Protein AF-K1XNI9-F1 (afdb_monomer_lite)

Sequence (84 aa):
MPEFDYPVGDKNVYSRYEGKGGVPLSFLKKLIFAARFGSITMLLSDDITSESRIVYHRNVRERVSMIAPFARLDHDPYLVVSPE

Radius of gyration: 16.79 Å; chains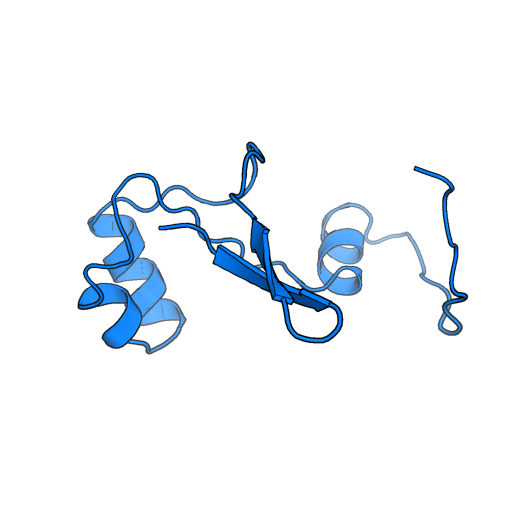: 1; bounding box: 42×30×39 Å

pLDDT: mean 77.79, std 8.07, range [51.47, 92.5]

Foldseek 3Di:
DFDFDQDDVPDTDTHDPPDPDAAFDDLVVLVVVCVVVVNVCSNPDPVRDRRDGDDPPPDPVVVCCVVPVPDDDDPDDDDDDDDD

Secondary structure (DSSP, 8-state):
-PEEEEEETTEEEEE----S-SEE--HHHHHHHHHHHT-THHHH-TT--TT-EE-----HHHHHHHH-TTPPPPSS--------

Structure (mmCIF, N/CA/C/O backbone):
data_AF-K1XNI9-F1
#
_entry.id   AF-K1XNI9-F1
#
loop_
_atom_site.group_PDB
_atom_site.id
_atom_site.type_symbol
_atom_site.label_atom_id
_atom_site.label_alt_id
_atom_site.label_comp_id
_atom_site.label_asym_id
_atom_site.label_entity_id
_atom_site.label_seq_id
_atom_site.pdbx_PDB_ins_code
_atom_site.Cartn_x
_atom_site.Cartn_y
_atom_site.Cartn_z
_atom_site.occupancy
_atom_site.B_iso_or_equiv
_atom_site.auth_seq_id
_atom_site.auth_comp_id
_atom_site.auth_asym_id
_atom_site.auth_atom_id
_atom_site.pdbx_PDB_model_num
ATOM 1 N N . MET A 1 1 ? -4.719 -1.129 17.086 1.00 58.50 1 MET A N 1
ATOM 2 C CA . MET A 1 1 ? -4.050 -2.364 17.556 1.00 58.50 1 MET A CA 1
ATOM 3 C C . MET A 1 1 ? -2.885 -2.680 16.619 1.00 58.50 1 MET A C 1
ATOM 5 O O . MET A 1 1 ? -2.893 -2.133 15.520 1.00 58.50 1 MET A O 1
ATOM 9 N N . PRO A 1 2 ? -1.864 -3.446 17.041 1.00 68.12 2 PRO A N 1
ATOM 10 C CA . PRO A 1 2 ? -0.836 -3.970 16.134 1.00 68.12 2 PRO A CA 1
ATOM 11 C C . PRO A 1 2 ? -1.480 -4.894 15.083 1.00 68.12 2 PRO A C 1
ATOM 13 O O . PRO A 1 2 ? -2.352 -5.682 15.445 1.00 68.12 2 PRO A O 1
ATOM 16 N N . GLU A 1 3 ? -1.099 -4.783 13.808 1.00 71.56 3 GLU A N 1
ATOM 17 C CA . GLU A 1 3 ? -1.560 -5.680 12.736 1.00 71.56 3 GLU A CA 1
ATOM 18 C C . GLU A 1 3 ? -0.693 -6.944 12.749 1.00 71.56 3 GLU A C 1
ATOM 20 O O . GLU A 1 3 ? 0.516 -6.871 12.957 1.00 71.56 3 GLU A O 1
ATOM 25 N N . PHE A 1 4 ? -1.303 -8.114 12.583 1.00 78.88 4 PHE A N 1
ATOM 26 C CA . PHE A 1 4 ? -0.550 -9.359 12.445 1.00 78.88 4 PHE A CA 1
ATOM 27 C C . PHE A 1 4 ? 0.212 -9.362 11.114 1.00 78.88 4 PHE A C 1
ATOM 29 O O . PHE A 1 4 ? -0.388 -9.082 10.078 1.00 78.88 4 PHE A O 1
ATOM 36 N N . ASP A 1 5 ? 1.506 -9.686 11.148 1.00 75.56 5 ASP A N 1
ATOM 37 C CA . ASP A 1 5 ? 2.374 -9.702 9.966 1.00 75.56 5 ASP A CA 1
ATOM 38 C C . ASP A 1 5 ? 2.623 -11.147 9.491 1.00 75.56 5 ASP A C 1
ATOM 40 O O . ASP A 1 5 ? 2.033 -11.599 8.509 1.00 75.56 5 ASP A O 1
ATOM 44 N N . TYR A 1 6 ? 3.414 -11.924 10.239 1.00 79.31 6 TYR A N 1
ATOM 45 C CA . TYR A 1 6 ? 3.679 -13.340 9.958 1.00 79.31 6 TYR A CA 1
ATOM 46 C C . TYR A 1 6 ? 4.097 -14.112 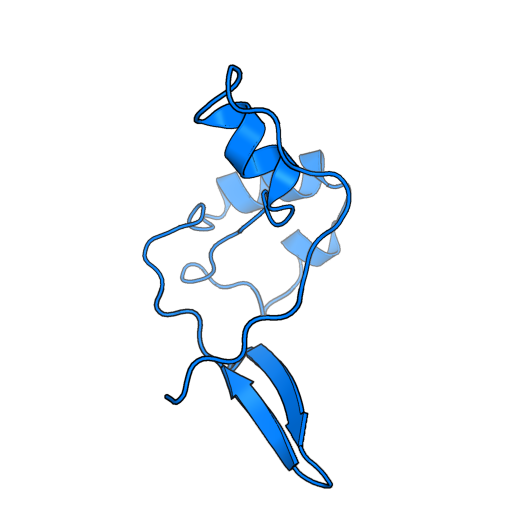11.226 1.00 79.31 6 TYR A C 1
ATOM 48 O O . TYR A 1 6 ? 4.551 -13.514 12.208 1.00 79.31 6 TYR A O 1
ATOM 56 N N . PRO A 1 7 ? 3.949 -15.449 11.245 1.00 77.75 7 PRO A N 1
ATOM 57 C CA . PRO A 1 7 ? 4.422 -16.277 12.350 1.00 77.75 7 PRO A CA 1
ATOM 58 C C . PRO A 1 7 ? 5.921 -16.609 12.208 1.00 77.75 7 PRO A C 1
ATOM 60 O O . PRO A 1 7 ? 6.410 -16.881 11.112 1.00 77.75 7 PRO A O 1
ATOM 63 N N . VAL A 1 8 ? 6.649 -16.631 13.326 1.00 79.06 8 VAL A N 1
ATOM 64 C CA . VAL A 1 8 ? 8.064 -17.028 13.444 1.00 79.06 8 VAL A CA 1
ATOM 65 C C . VAL A 1 8 ? 8.192 -18.053 14.570 1.00 79.06 8 VAL A C 1
ATOM 67 O O . VAL A 1 8 ? 8.281 -17.702 15.750 1.00 79.06 8 VAL A O 1
ATOM 70 N N . GLY A 1 9 ? 8.196 -19.339 14.208 1.00 81.62 9 GLY A N 1
ATOM 71 C CA . GLY A 1 9 ? 8.150 -20.434 15.183 1.00 81.62 9 GLY A CA 1
ATOM 72 C C . GLY A 1 9 ? 6.887 -20.338 16.045 1.00 81.62 9 GLY A C 1
ATOM 73 O O . GLY A 1 9 ? 5.790 -20.232 15.506 1.00 81.62 9 GLY A O 1
ATOM 74 N N . ASP A 1 10 ? 7.051 -20.297 17.369 1.00 78.94 10 ASP A N 1
ATOM 75 C CA . ASP A 1 10 ? 5.946 -20.132 18.332 1.00 78.94 10 ASP A CA 1
ATOM 76 C C . ASP A 1 10 ? 5.563 -18.661 18.600 1.00 78.94 10 ASP A C 1
ATOM 78 O O . ASP A 1 10 ? 4.753 -18.372 19.484 1.00 78.94 10 ASP A O 1
ATOM 82 N N .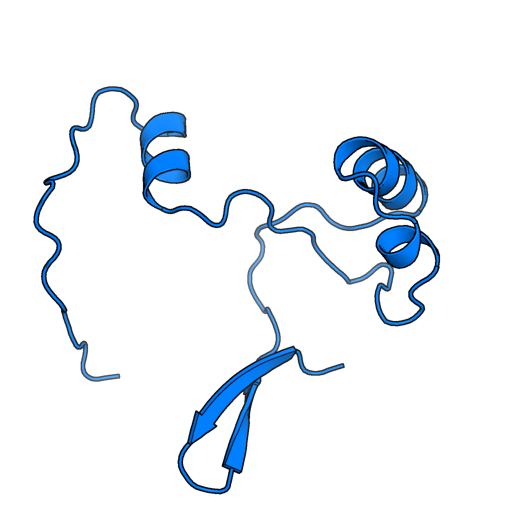 LYS A 1 11 ? 6.166 -17.696 17.889 1.00 71.75 11 LYS A N 1
ATOM 83 C CA . LYS A 1 11 ? 5.936 -16.258 18.102 1.00 71.75 11 LYS A CA 1
ATOM 84 C C . LYS A 1 11 ? 5.228 -15.634 16.905 1.00 71.75 11 LYS A C 1
ATOM 86 O O . LYS A 1 11 ? 5.642 -15.815 15.769 1.00 71.75 11 LYS A O 1
ATOM 91 N N . ASN A 1 12 ? 4.208 -14.821 17.163 1.00 79.88 12 ASN A N 1
ATOM 92 C CA . ASN A 1 12 ? 3.579 -13.991 16.136 1.00 79.88 12 ASN A CA 1
ATOM 93 C C . ASN A 1 12 ? 4.291 -12.640 16.054 1.00 79.88 12 ASN A C 1
ATOM 95 O O . ASN A 1 12 ? 4.451 -11.965 17.076 1.00 79.88 12 ASN A O 1
ATOM 99 N N . VAL A 1 13 ? 4.699 -12.245 14.849 1.00 76.94 13 VAL A N 1
ATOM 100 C CA . VAL A 1 13 ? 5.229 -10.906 14.582 1.00 76.94 13 VAL A CA 1
ATOM 101 C C . VAL A 1 13 ? 4.055 -9.987 14.275 1.00 76.94 13 VAL A C 1
ATOM 103 O O . VAL A 1 13 ? 3.196 -10.304 13.451 1.00 76.94 13 VAL A O 1
ATOM 106 N N . TYR A 1 14 ? 4.010 -8.851 14.966 1.00 79.38 14 TYR A N 1
ATOM 107 C CA . TYR A 1 14 ? 3.022 -7.808 14.734 1.00 79.38 14 TYR A CA 1
ATOM 108 C C . TYR A 1 14 ? 3.720 -6.550 14.243 1.00 79.38 14 TYR A C 1
ATOM 110 O O . TYR A 1 14 ? 4.732 -6.138 14.812 1.00 79.38 14 TYR A O 1
ATOM 118 N N . SER A 1 15 ? 3.143 -5.920 13.231 1.00 73.50 15 SER A N 1
ATOM 119 C CA . SER A 1 15 ? 3.648 -4.693 12.636 1.00 73.50 15 SER A CA 1
ATOM 120 C C . SER A 1 15 ? 2.618 -3.575 12.764 1.00 73.50 15 SER A C 1
ATOM 122 O O . SER A 1 15 ? 1.409 -3.797 12.879 1.00 73.50 15 SER A O 1
ATOM 124 N N . ARG A 1 16 ? 3.095 -2.332 12.789 1.00 76.19 16 ARG A N 1
ATOM 125 C CA . ARG A 1 16 ? 2.244 -1.150 12.672 1.00 76.19 16 ARG A CA 1
ATOM 126 C C . ARG A 1 16 ? 2.615 -0.464 11.374 1.00 76.19 16 ARG A C 1
ATOM 128 O O . ARG A 1 16 ? 3.776 -0.159 11.139 1.00 76.19 16 ARG A O 1
ATOM 135 N N . TYR A 1 17 ? 1.617 -0.182 10.549 1.00 74.31 17 TYR A N 1
ATOM 136 C CA . TYR A 1 17 ? 1.844 0.566 9.325 1.00 74.31 17 TYR A CA 1
ATOM 137 C C . TYR A 1 17 ? 2.277 2.008 9.643 1.00 74.31 17 TYR A C 1
ATOM 139 O O . TYR A 1 17 ? 1.457 2.838 10.032 1.00 74.31 17 TYR A O 1
ATOM 147 N N . GLU A 1 18 ? 3.565 2.307 9.466 1.00 71.88 18 GLU A N 1
ATOM 148 C CA . GLU A 1 18 ? 4.149 3.655 9.609 1.00 71.88 18 GLU A CA 1
ATOM 149 C C . GLU A 1 18 ? 4.230 4.414 8.270 1.00 71.88 18 GLU A C 1
ATOM 151 O O . GLU A 1 18 ? 4.693 5.554 8.189 1.00 71.88 18 GLU A O 1
ATOM 156 N N . GLY A 1 19 ? 3.763 3.789 7.186 1.00 71.31 19 GLY A N 1
ATOM 157 C CA . GLY A 1 19 ? 3.776 4.382 5.857 1.00 71.31 19 GLY A CA 1
ATOM 158 C C . GLY A 1 19 ? 2.842 5.591 5.731 1.00 71.31 19 GLY A C 1
ATOM 159 O O . GLY A 1 19 ? 1.757 5.656 6.306 1.00 71.31 19 GLY A O 1
ATOM 160 N N . LYS A 1 20 ? 3.234 6.555 4.891 1.00 75.75 20 LYS A N 1
ATOM 161 C CA . LYS A 1 20 ? 2.402 7.731 4.561 1.00 75.75 20 LYS A CA 1
ATOM 162 C C . LYS A 1 20 ? 1.345 7.447 3.485 1.00 75.75 20 LYS A C 1
ATOM 164 O O . LYS A 1 20 ? 0.527 8.321 3.198 1.00 75.75 20 LYS A O 1
ATOM 169 N N . GLY A 1 21 ? 1.376 6.260 2.877 1.00 73.88 21 GLY A N 1
ATOM 170 C CA . GLY A 1 21 ? 0.468 5.844 1.809 1.00 73.88 21 GLY A CA 1
ATOM 171 C C . GLY A 1 21 ? -0.929 5.467 2.306 1.00 73.88 21 GLY A C 1
ATOM 172 O O . GLY A 1 21 ? -1.197 5.428 3.505 1.00 73.88 21 GLY A O 1
ATOM 173 N N . GLY A 1 22 ? -1.832 5.190 1.365 1.00 77.38 22 GLY A N 1
ATOM 174 C CA . GLY A 1 22 ? -3.216 4.808 1.654 1.00 77.38 22 GLY A CA 1
ATOM 175 C C . GLY A 1 22 ? -4.156 5.992 1.886 1.00 77.38 22 GLY A C 1
ATOM 176 O O . GLY A 1 22 ? -3.739 7.136 2.070 1.00 77.38 22 GLY A O 1
ATOM 177 N N . VAL A 1 23 ? -5.457 5.712 1.848 1.00 78.94 23 VAL A N 1
ATOM 178 C CA . VAL A 1 23 ? -6.495 6.731 2.043 1.00 78.94 23 VAL A CA 1
ATOM 179 C C . VAL A 1 23 ? -6.914 6.731 3.514 1.00 78.94 23 VAL A C 1
ATOM 181 O O . VAL A 1 23 ? -7.372 5.688 3.986 1.00 78.94 23 VAL A O 1
ATOM 184 N N . PRO A 1 24 ? -6.788 7.859 4.244 1.00 80.50 24 PRO A N 1
ATOM 185 C CA . PRO A 1 24 ? -7.231 7.936 5.632 1.00 80.50 24 PRO A CA 1
ATOM 186 C C . PRO A 1 24 ? -8.745 7.763 5.711 1.00 80.50 24 PRO A C 1
ATOM 188 O O . PRO A 1 24 ? -9.488 8.364 4.922 1.00 80.50 24 PRO A O 1
ATOM 191 N N . LEU A 1 25 ? -9.186 6.942 6.656 1.00 74.94 25 LEU A N 1
ATOM 192 C CA . LEU A 1 25 ? -10.585 6.598 6.859 1.00 74.94 25 LEU A CA 1
ATOM 193 C C . LEU A 1 25 ? -11.279 7.628 7.748 1.00 74.94 25 LEU A C 1
ATOM 195 O O . LEU A 1 25 ? -11.260 7.546 8.967 1.00 74.94 25 LEU A O 1
ATOM 199 N N . SER A 1 26 ? -11.957 8.586 7.120 1.00 78.06 26 SER A N 1
ATOM 200 C CA . SER A 1 26 ? -13.014 9.347 7.791 1.00 78.06 26 SER A CA 1
ATOM 201 C C . SER A 1 26 ? -14.353 8.613 7.672 1.00 78.06 26 SER A C 1
ATOM 203 O O . SER A 1 26 ? -14.519 7.764 6.795 1.00 78.06 26 SER A O 1
ATOM 205 N N . PHE A 1 27 ? -15.337 8.967 8.502 1.00 76.69 27 PHE A N 1
ATOM 206 C CA . PHE A 1 27 ? -16.667 8.338 8.504 1.00 76.69 27 PHE A CA 1
ATOM 207 C C . PHE A 1 27 ? -17.316 8.277 7.105 1.00 76.69 27 PHE A C 1
ATOM 209 O O . PHE A 1 27 ? -17.773 7.222 6.671 1.00 76.69 27 PHE A O 1
ATOM 216 N N . LEU A 1 28 ? -17.263 9.378 6.344 1.00 80.44 28 LEU A N 1
ATOM 217 C CA . LEU A 1 28 ? -17.804 9.431 4.980 1.00 80.44 28 LEU A CA 1
ATOM 218 C C . LEU A 1 28 ? -17.048 8.507 4.011 1.00 80.44 28 LEU A C 1
ATOM 220 O O . LEU A 1 28 ? -17.658 7.825 3.191 1.00 80.44 28 LEU A O 1
ATOM 224 N N . LYS A 1 29 ? -15.715 8.445 4.117 1.00 78.44 29 LYS A N 1
ATOM 225 C CA . LYS A 1 29 ? -14.894 7.543 3.296 1.00 78.44 29 LYS A CA 1
ATOM 226 C C . LYS A 1 29 ? -15.151 6.081 3.660 1.00 78.44 29 LYS A C 1
ATOM 228 O O . LYS A 1 29 ? -15.214 5.254 2.758 1.00 78.44 29 LYS A O 1
ATOM 233 N N . LYS A 1 30 ? -15.364 5.774 4.945 1.00 76.12 30 LYS A N 1
ATOM 234 C CA . LYS A 1 30 ? -15.749 4.442 5.443 1.00 76.12 30 LYS A CA 1
ATOM 235 C C . LYS A 1 30 ? -17.065 3.990 4.796 1.00 76.12 30 LYS A C 1
ATOM 237 O O . LYS A 1 30 ? -17.123 2.874 4.294 1.00 76.12 30 LYS A O 1
ATOM 242 N N . LEU A 1 31 ? -18.061 4.879 4.686 1.00 80.56 31 LEU A N 1
ATOM 243 C CA . LEU A 1 31 ? -19.325 4.603 3.987 1.00 80.56 31 LEU A CA 1
ATOM 244 C C . LEU A 1 31 ? -19.120 4.301 2.489 1.00 80.56 31 LEU A C 1
ATOM 246 O O . LEU A 1 31 ? -19.613 3.293 1.987 1.00 80.56 31 LEU A O 1
ATOM 250 N N . ILE A 1 32 ? -18.362 5.148 1.783 1.00 83.38 32 ILE A N 1
ATOM 251 C CA . ILE A 1 32 ? -18.088 4.977 0.344 1.00 83.38 32 ILE A CA 1
ATOM 252 C C . ILE A 1 32 ? -17.338 3.665 0.085 1.00 83.38 32 ILE A C 1
ATOM 254 O O . ILE A 1 32 ? -17.688 2.919 -0.829 1.00 83.38 32 ILE A O 1
ATOM 258 N N . PHE A 1 33 ? -16.323 3.358 0.895 1.00 77.62 33 PHE A N 1
ATOM 259 C CA . PHE A 1 33 ? -15.557 2.124 0.755 1.00 77.62 33 PHE A CA 1
ATOM 260 C C . PHE A 1 33 ? -16.366 0.884 1.138 1.00 77.62 33 PHE A C 1
ATOM 262 O O . PHE A 1 33 ? -16.282 -0.119 0.431 1.00 77.62 33 PHE A O 1
ATOM 269 N N . ALA A 1 34 ? -17.201 0.949 2.175 1.00 80.31 34 ALA A N 1
ATOM 270 C CA . ALA A 1 34 ? -18.099 -0.147 2.522 1.00 80.31 34 ALA A CA 1
ATOM 271 C C . ALA A 1 34 ? -19.099 -0.446 1.395 1.00 80.31 34 ALA A C 1
ATOM 273 O O . ALA A 1 34 ? -19.317 -1.613 1.081 1.00 80.31 34 ALA A O 1
ATOM 274 N N . ALA A 1 35 ? -19.631 0.583 0.726 1.00 82.19 35 ALA A N 1
ATOM 275 C CA . ALA A 1 35 ? -20.454 0.404 -0.469 1.00 82.19 35 ALA A CA 1
ATOM 276 C C . ALA A 1 35 ? -19.645 -0.175 -1.646 1.00 82.19 35 ALA A C 1
ATOM 278 O O . ALA A 1 35 ? -20.095 -1.104 -2.314 1.00 82.19 35 ALA A O 1
ATOM 279 N N . ARG A 1 36 ? -18.422 0.323 -1.880 1.00 80.94 36 ARG A N 1
ATOM 280 C CA . ARG A 1 36 ? -17.539 -0.115 -2.979 1.00 80.94 36 ARG A CA 1
ATOM 281 C C . ARG A 1 36 ? -17.075 -1.569 -2.857 1.00 80.94 36 ARG A C 1
ATOM 283 O O . ARG A 1 36 ? -16.874 -2.214 -3.890 1.00 80.94 36 ARG A O 1
ATOM 290 N N . PHE A 1 37 ? -16.849 -2.042 -1.634 1.00 79.06 37 PHE A N 1
ATOM 291 C CA . PHE A 1 37 ? -16.388 -3.399 -1.324 1.00 79.06 37 PHE A CA 1
ATOM 292 C C . PHE A 1 37 ? -17.508 -4.321 -0.817 1.00 79.06 37 PHE A C 1
ATOM 294 O O . PHE A 1 37 ? -17.251 -5.493 -0.565 1.00 79.06 37 PHE A O 1
ATOM 301 N N . GLY A 1 38 ? -18.737 -3.814 -0.665 1.00 73.94 38 GLY A N 1
ATOM 302 C CA . GLY A 1 38 ? -19.895 -4.587 -0.203 1.00 73.94 38 GLY A CA 1
ATOM 303 C C . GLY A 1 38 ? -19.775 -5.119 1.230 1.00 73.94 38 GLY A C 1
ATOM 304 O O . GLY A 1 38 ? -20.394 -6.125 1.559 1.00 73.94 38 GLY A O 1
ATOM 305 N N . SER A 1 39 ? -18.964 -4.484 2.080 1.00 68.81 39 SER A N 1
ATOM 306 C CA . SER A 1 39 ? -18.623 -5.001 3.409 1.00 68.81 39 SER A CA 1
ATOM 307 C C . SER A 1 39 ? -19.126 -4.079 4.519 1.00 68.81 39 SER A C 1
ATOM 309 O O . SER A 1 39 ? -18.503 -3.069 4.850 1.00 68.81 39 SER A O 1
ATOM 311 N N . ILE A 1 40 ? -20.259 -4.451 5.122 1.00 66.06 40 ILE A N 1
ATOM 312 C CA . ILE A 1 40 ? -20.829 -3.778 6.305 1.00 66.06 40 ILE A CA 1
ATOM 313 C C . ILE A 1 40 ? -19.926 -3.969 7.533 1.00 66.06 40 ILE A C 1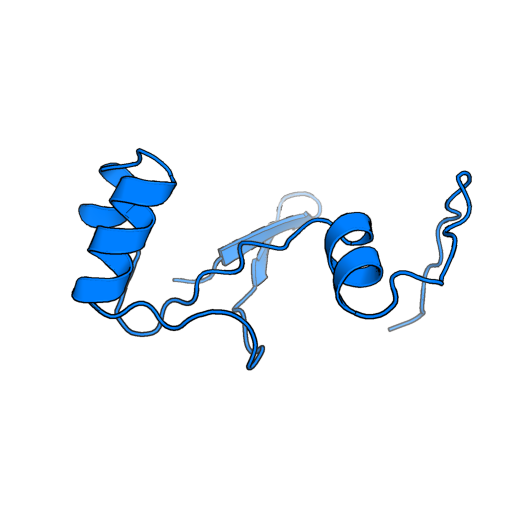
ATOM 315 O O . ILE A 1 40 ? -19.854 -3.091 8.392 1.00 66.06 40 ILE A O 1
ATOM 319 N N . THR A 1 41 ? -19.167 -5.066 7.595 1.00 64.12 41 THR A N 1
ATOM 320 C CA . THR A 1 41 ? -18.147 -5.305 8.628 1.00 64.12 41 THR A CA 1
ATOM 321 C C . THR A 1 41 ? -17.082 -4.216 8.628 1.00 64.12 41 THR A C 1
ATOM 323 O O . THR A 1 41 ? -16.609 -3.826 9.690 1.00 64.12 41 THR A O 1
ATOM 326 N N . MET A 1 42 ? -16.763 -3.642 7.465 1.00 67.75 42 MET A N 1
ATOM 327 C CA . MET A 1 42 ? -15.842 -2.510 7.376 1.00 67.75 42 MET A CA 1
ATOM 328 C C . MET A 1 42 ? -16.422 -1.221 7.973 1.00 67.75 42 MET A C 1
ATOM 330 O O . MET A 1 42 ? -15.655 -0.348 8.353 1.00 67.75 42 MET A O 1
ATOM 334 N N . LEU A 1 43 ? -17.751 -1.088 8.059 1.00 66.06 43 LEU A N 1
ATOM 335 C CA . LEU A 1 43 ? -18.457 0.035 8.689 1.00 66.06 43 LEU A CA 1
ATOM 336 C C . LEU A 1 43 ? -18.585 -0.153 10.208 1.00 66.06 43 LEU A C 1
ATOM 338 O O . LEU A 1 43 ? -18.289 0.780 10.953 1.00 66.06 43 LEU A O 1
ATOM 342 N N . LEU A 1 44 ? -18.991 -1.352 10.635 1.00 64.12 44 LEU A N 1
ATOM 343 C CA . LEU A 1 44 ? -19.321 -1.693 12.026 1.00 64.12 44 LEU A CA 1
ATOM 344 C C . LEU A 1 44 ? -18.124 -2.145 12.874 1.00 64.12 44 LEU A C 1
ATOM 346 O O . LEU A 1 44 ? -18.266 -2.286 14.080 1.00 64.12 44 LEU A O 1
ATOM 350 N N . SER A 1 45 ? -16.965 -2.408 12.269 1.00 68.25 45 SER A N 1
ATOM 351 C CA . SER A 1 45 ? -15.772 -2.780 13.030 1.00 68.25 45 SER A CA 1
ATOM 352 C C . SER A 1 45 ? -15.225 -1.569 13.793 1.00 68.25 45 SER A C 1
ATOM 354 O O . SER A 1 45 ? -14.825 -0.563 13.184 1.00 68.25 45 SER A O 1
ATOM 356 N N . ASP A 1 46 ? -15.205 -1.702 15.122 1.00 64.81 46 ASP A N 1
ATOM 357 C CA . ASP A 1 46 ? -14.577 -0.779 16.077 1.00 64.81 46 ASP A CA 1
ATOM 358 C C . ASP A 1 46 ? -13.042 -0.788 15.975 1.00 64.81 46 ASP A C 1
ATOM 360 O O . ASP A 1 46 ? -12.382 0.171 16.376 1.00 64.81 46 ASP A O 1
ATOM 364 N N . ASP A 1 47 ? -12.466 -1.825 15.356 1.00 65.31 47 ASP A N 1
ATOM 365 C CA . ASP A 1 47 ? -11.024 -1.917 15.097 1.00 65.31 47 ASP A CA 1
ATOM 366 C C . ASP A 1 47 ? -10.562 -0.911 14.027 1.00 65.31 47 ASP A C 1
ATOM 368 O O . ASP A 1 47 ? -9.373 -0.592 13.929 1.00 65.31 47 ASP A O 1
ATOM 372 N N . ILE A 1 48 ? -11.500 -0.389 13.225 1.00 69.06 48 ILE A N 1
ATOM 373 C CA . ILE A 1 48 ? -11.243 0.597 12.175 1.00 69.06 48 ILE A CA 1
ATOM 374 C C . ILE A 1 48 ? -11.514 2.003 12.720 1.00 69.06 48 ILE A C 1
ATOM 376 O O . ILE A 1 48 ? -12.652 2.493 12.692 1.00 69.06 48 ILE A O 1
ATOM 380 N N . THR A 1 49 ? -10.445 2.658 13.169 1.00 68.06 49 THR A N 1
ATOM 381 C CA . THR A 1 49 ? -10.457 4.007 13.751 1.00 68.06 49 THR A CA 1
ATOM 382 C C . THR A 1 49 ? -10.177 5.089 12.699 1.00 68.06 49 THR A C 1
ATOM 384 O O . THR A 1 49 ? -9.856 4.798 11.546 1.00 68.06 49 THR A O 1
ATOM 387 N N . SER A 1 50 ? -10.283 6.367 13.080 1.00 67.38 50 SER A N 1
ATOM 388 C CA . SER A 1 50 ? -9.962 7.508 12.202 1.00 67.38 50 SER A CA 1
ATOM 389 C C . SER A 1 50 ? -8.493 7.570 11.768 1.00 67.38 50 SER A C 1
ATOM 391 O O . SER A 1 50 ? -8.176 8.193 10.757 1.00 67.38 50 SER A O 1
ATOM 393 N N . GLU A 1 51 ? -7.606 6.906 12.513 1.00 70.50 51 GLU A N 1
ATOM 394 C CA . GLU A 1 51 ? -6.180 6.776 12.191 1.00 70.50 51 GLU A CA 1
ATOM 395 C C . GLU A 1 51 ? -5.910 5.652 11.179 1.00 70.50 51 GLU A C 1
ATOM 397 O O . GLU A 1 51 ? -4.811 5.546 10.629 1.00 70.50 51 GLU A O 1
ATOM 402 N N . SER A 1 52 ? -6.901 4.795 10.913 1.00 75.44 52 SER A N 1
ATOM 403 C CA . SER A 1 52 ? -6.766 3.699 9.962 1.00 75.44 52 SER A CA 1
ATOM 404 C C . SER A 1 52 ? -6.696 4.214 8.524 1.00 75.44 52 SER A C 1
ATOM 406 O O . SER A 1 52 ? -7.315 5.210 8.135 1.00 75.44 52 SER A O 1
ATOM 408 N N . ARG A 1 53 ? -5.945 3.495 7.689 1.00 78.31 53 ARG A N 1
ATOM 409 C CA . ARG A 1 53 ? -5.759 3.817 6.272 1.00 78.31 53 ARG A CA 1
ATOM 410 C C . ARG A 1 53 ? -6.085 2.602 5.421 1.00 78.31 53 ARG A C 1
ATOM 412 O O . ARG A 1 53 ? -5.640 1.500 5.724 1.00 78.31 53 ARG A O 1
ATOM 419 N N . ILE A 1 54 ? -6.831 2.802 4.335 1.00 78.25 54 ILE A N 1
ATOM 420 C CA . ILE A 1 54 ? -7.081 1.735 3.359 1.00 78.25 54 ILE A CA 1
ATOM 421 C C . ILE A 1 54 ? -5.986 1.755 2.302 1.00 78.25 54 ILE A C 1
ATOM 423 O O . ILE A 1 54 ? -5.803 2.747 1.590 1.00 78.25 54 ILE A O 1
ATOM 427 N N . VAL A 1 55 ? -5.321 0.612 2.156 1.00 79.94 55 VAL A N 1
ATOM 428 C CA . VAL A 1 55 ? -4.444 0.296 1.029 1.00 79.94 55 VAL A CA 1
ATOM 429 C C . VAL A 1 55 ? -5.156 -0.738 0.160 1.00 79.94 55 VAL A C 1
ATOM 431 O O . VAL A 1 55 ? -5.199 -1.920 0.501 1.00 79.94 55 VAL A O 1
ATOM 434 N N . TYR A 1 56 ? -5.751 -0.275 -0.940 1.00 77.81 56 TYR A N 1
ATOM 435 C CA . TYR A 1 56 ? -6.553 -1.110 -1.842 1.00 77.81 56 TYR A CA 1
ATOM 436 C C . TYR A 1 56 ? -5.766 -1.613 -3.062 1.00 77.81 56 TYR A C 1
ATOM 438 O O . TYR A 1 56 ? -6.047 -2.697 -3.558 1.00 77.81 56 TYR A O 1
ATOM 446 N N . HIS A 1 57 ? -4.721 -0.902 -3.493 1.00 79.06 57 HIS A N 1
ATOM 447 C CA . HIS A 1 57 ? -3.785 -1.393 -4.509 1.00 79.06 57 HIS A CA 1
ATOM 448 C C . HIS A 1 57 ? -2.653 -2.193 -3.862 1.00 79.06 57 HIS A C 1
ATOM 450 O O . HIS A 1 57 ? -1.545 -1.687 -3.666 1.00 79.06 57 HIS A O 1
ATOM 456 N N . ARG A 1 58 ? -2.939 -3.444 -3.491 1.00 81.44 58 ARG A N 1
ATOM 457 C CA . ARG A 1 58 ? -1.927 -4.354 -2.923 1.00 81.44 58 ARG A CA 1
ATOM 458 C C . ARG A 1 58 ? -1.161 -5.137 -3.989 1.00 81.44 58 ARG A C 1
ATOM 460 O O . ARG A 1 58 ? -0.033 -5.550 -3.744 1.00 81.44 58 ARG A O 1
ATOM 467 N N . ASN A 1 59 ? -1.734 -5.303 -5.179 1.00 86.00 59 ASN A N 1
ATOM 468 C CA . ASN A 1 59 ? -1.079 -6.021 -6.262 1.00 86.00 59 ASN A CA 1
ATOM 469 C C . ASN A 1 59 ? 0.022 -5.157 -6.900 1.00 86.00 59 ASN A C 1
ATOM 471 O O . ASN A 1 59 ? -0.237 -4.073 -7.429 1.00 86.00 59 ASN A O 1
ATOM 475 N N . VAL A 1 60 ? 1.265 -5.643 -6.853 1.00 85.12 60 VAL A N 1
ATOM 476 C CA . VAL A 1 60 ? 2.432 -4.937 -7.405 1.00 85.12 60 VAL A CA 1
ATOM 477 C C . VAL A 1 60 ? 2.298 -4.733 -8.916 1.00 85.12 60 VAL A C 1
ATOM 479 O O . VAL A 1 60 ? 2.610 -3.648 -9.402 1.00 85.12 60 VAL A O 1
ATOM 482 N N . ARG A 1 61 ? 1.770 -5.721 -9.655 1.00 86.44 61 ARG A N 1
ATOM 483 C CA . ARG A 1 61 ? 1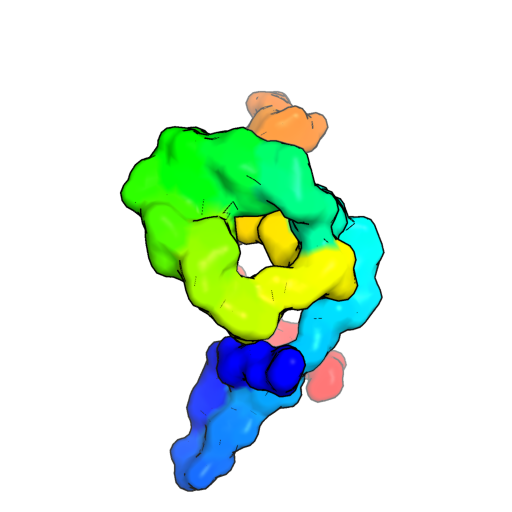.584 -5.617 -11.112 1.00 86.44 61 ARG A CA 1
ATOM 484 C C . ARG A 1 61 ? 0.601 -4.503 -11.467 1.00 86.44 61 ARG A C 1
ATOM 486 O O . ARG A 1 61 ? 0.904 -3.678 -12.324 1.00 86.44 61 ARG A O 1
ATOM 493 N N . GLU A 1 62 ? -0.526 -4.430 -10.756 1.00 87.62 62 GLU A N 1
ATOM 494 C CA . GLU A 1 62 ? -1.516 -3.359 -10.945 1.00 87.62 62 GLU A CA 1
ATOM 495 C C . GLU A 1 62 ? -0.905 -1.983 -10.668 1.00 87.62 62 GLU A C 1
ATOM 497 O O . GLU A 1 62 ? -1.009 -1.081 -11.500 1.00 87.62 62 GLU A O 1
ATOM 502 N N . ARG A 1 63 ? -0.198 -1.829 -9.541 1.00 89.88 63 ARG A N 1
ATOM 503 C CA . ARG A 1 63 ? 0.467 -0.566 -9.187 1.00 89.88 63 ARG A CA 1
ATOM 504 C C . ARG A 1 63 ? 1.457 -0.104 -10.252 1.00 89.88 63 ARG A C 1
ATOM 506 O O . ARG A 1 63 ? 1.465 1.075 -10.597 1.00 89.88 63 ARG A O 1
ATOM 513 N N . VAL A 1 64 ? 2.295 -1.014 -10.752 1.00 87.94 64 VAL A N 1
ATOM 514 C CA . VAL A 1 64 ? 3.285 -0.684 -11.785 1.00 87.94 64 VAL A CA 1
ATOM 515 C C . VAL A 1 64 ? 2.582 -0.283 -13.076 1.00 87.94 64 VAL A C 1
ATOM 517 O O . VAL A 1 64 ? 2.927 0.752 -13.635 1.00 87.94 64 VAL A O 1
ATOM 520 N N . SER A 1 65 ? 1.550 -1.020 -13.498 1.00 88.69 65 SER A N 1
ATOM 521 C C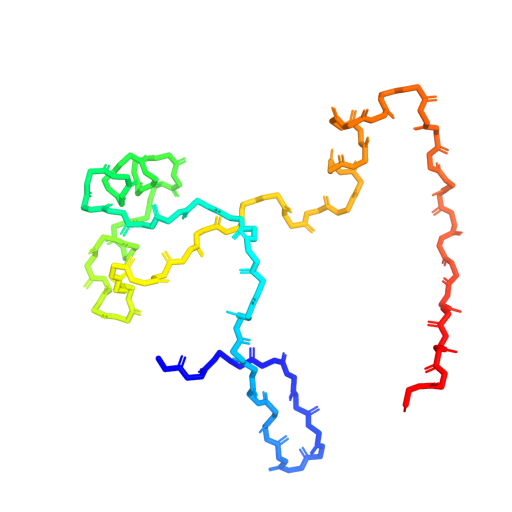A . SER A 1 65 ? 0.792 -0.684 -14.710 1.00 88.69 65 SER A CA 1
ATOM 522 C C . SER A 1 65 ? 0.119 0.695 -14.644 1.00 88.69 65 SER A C 1
ATOM 524 O O . SER A 1 65 ? 0.024 1.379 -15.659 1.00 88.69 65 SER A O 1
ATOM 526 N N . MET A 1 66 ? -0.291 1.139 -13.450 1.00 88.19 66 MET A N 1
ATOM 527 C CA . MET A 1 66 ? -0.924 2.445 -13.242 1.00 88.19 66 MET A CA 1
ATOM 528 C C . MET A 1 66 ? 0.070 3.617 -13.303 1.00 88.19 66 MET A C 1
ATOM 530 O O . MET A 1 66 ? -0.293 4.700 -13.751 1.00 88.19 66 MET A O 1
ATOM 534 N N . ILE A 1 67 ? 1.314 3.417 -12.852 1.00 91.94 67 ILE A N 1
ATOM 535 C CA . ILE A 1 67 ? 2.356 4.462 -12.821 1.00 91.94 67 ILE A CA 1
ATOM 536 C C . ILE A 1 67 ? 3.175 4.472 -14.120 1.00 91.94 67 ILE A C 1
ATOM 538 O O . ILE A 1 67 ? 3.548 5.533 -14.617 1.00 91.94 67 ILE A O 1
ATOM 542 N N . ALA A 1 68 ? 3.458 3.293 -14.670 1.00 92.50 68 ALA A N 1
ATOM 543 C CA . ALA A 1 68 ? 4.309 3.084 -15.834 1.00 92.50 68 ALA A CA 1
ATOM 544 C C . ALA A 1 68 ? 3.648 2.087 -16.807 1.00 92.50 68 ALA A C 1
ATOM 546 O O . ALA A 1 68 ? 4.094 0.945 -16.924 1.00 92.50 68 ALA A O 1
ATOM 547 N N . PRO A 1 69 ? 2.604 2.501 -17.550 1.00 87.62 69 PRO A N 1
ATOM 548 C CA . PRO A 1 69 ? 1.853 1.610 -18.445 1.00 87.62 69 PRO A CA 1
ATOM 549 C C . PRO A 1 69 ? 2.683 1.081 -19.627 1.00 87.62 69 PRO A C 1
ATOM 551 O O . PRO A 1 69 ? 2.288 0.130 -20.294 1.00 87.62 69 PRO A O 1
ATOM 554 N N . PHE A 1 70 ? 3.837 1.694 -19.895 1.00 91.44 70 PHE A N 1
ATOM 555 C CA . PHE A 1 70 ? 4.790 1.263 -20.915 1.00 91.44 70 PHE A CA 1
ATOM 556 C C . PHE A 1 70 ? 5.765 0.181 -20.420 1.00 91.44 70 PHE A C 1
ATOM 558 O O . PHE A 1 70 ? 6.421 -0.464 -21.239 1.00 91.44 70 PHE A O 1
ATOM 565 N N . ALA A 1 71 ? 5.893 -0.021 -19.104 1.00 88.00 71 ALA A N 1
ATOM 566 C CA . ALA A 1 71 ? 6.815 -0.996 -18.536 1.00 88.00 71 ALA A CA 1
ATOM 567 C C . ALA A 1 71 ? 6.212 -2.405 -18.615 1.00 88.00 71 ALA A C 1
ATOM 569 O O . ALA A 1 71 ? 5.163 -2.681 -18.031 1.00 88.00 71 ALA A O 1
ATOM 570 N N . ARG A 1 72 ? 6.886 -3.320 -19.320 1.00 86.12 72 ARG A N 1
ATOM 571 C CA . ARG A 1 72 ? 6.531 -4.743 -19.303 1.00 86.12 72 ARG A CA 1
ATOM 572 C C . ARG A 1 72 ? 7.277 -5.429 -18.173 1.00 86.12 72 ARG A C 1
ATOM 574 O O . ARG A 1 72 ? 8.499 -5.362 -18.108 1.00 86.12 72 ARG A O 1
ATOM 581 N N . LEU A 1 73 ? 6.523 -6.073 -17.295 1.00 84.25 73 LEU A N 1
ATOM 582 C CA . LEU A 1 73 ? 7.078 -6.915 -16.246 1.00 84.25 73 LEU A CA 1
ATOM 583 C C . LEU A 1 73 ? 7.433 -8.282 -16.824 1.00 84.25 73 LEU A C 1
ATOM 585 O O . LEU A 1 73 ? 6.699 -8.803 -17.666 1.00 84.25 73 LEU A O 1
ATOM 589 N N . ASP A 1 74 ? 8.532 -8.856 -16.343 1.00 84.25 74 ASP A N 1
ATOM 590 C CA . ASP A 1 74 ? 8.851 -10.251 -16.621 1.00 84.25 74 ASP A CA 1
ATOM 591 C C . ASP A 1 74 ? 7.795 -11.169 -15.980 1.00 84.25 74 ASP A C 1
ATOM 593 O O . ASP A 1 74 ? 7.208 -10.859 -14.932 1.00 84.25 74 ASP A O 1
ATOM 597 N N . HIS A 1 75 ? 7.518 -12.287 -16.643 1.00 84.38 75 HIS A N 1
ATOM 598 C CA . HIS A 1 75 ? 6.624 -13.315 -16.139 1.00 84.38 75 HIS A CA 1
ATOM 599 C C . HIS A 1 75 ? 7.306 -14.203 -15.087 1.00 84.38 75 HIS A C 1
ATOM 601 O O . HIS A 1 75 ? 6.589 -14.797 -14.281 1.00 84.38 75 HIS A O 1
ATOM 607 N N . ASP A 1 76 ? 8.643 -14.269 -15.061 1.00 87.75 76 ASP A N 1
ATOM 608 C CA . ASP A 1 76 ? 9.407 -15.127 -14.146 1.00 87.75 76 ASP A CA 1
ATOM 609 C C . ASP A 1 76 ? 10.046 -14.329 -12.984 1.00 87.75 76 ASP A C 1
ATOM 611 O O . ASP A 1 76 ? 11.152 -13.796 -13.113 1.00 87.75 76 ASP A O 1
ATOM 615 N N . PRO A 1 77 ? 9.344 -14.153 -11.844 1.00 84.44 77 PRO A N 1
ATOM 616 C CA . PRO A 1 77 ? 9.906 -13.474 -10.684 1.00 84.44 77 PRO A CA 1
ATOM 617 C C . PRO A 1 77 ? 10.921 -14.369 -9.963 1.00 84.44 77 PRO A C 1
ATOM 619 O O . PRO A 1 77 ? 10.622 -15.509 -9.615 1.00 84.44 77 PRO A O 1
ATOM 622 N N . TYR A 1 78 ? 12.081 -13.813 -9.620 1.00 84.62 78 TYR A N 1
ATOM 623 C CA . TYR A 1 78 ? 13.064 -14.475 -8.764 1.00 84.62 78 TYR A CA 1
ATOM 624 C C . TYR A 1 78 ? 13.071 -13.866 -7.357 1.00 84.62 78 TYR A C 1
ATOM 626 O O . TYR A 1 78 ? 12.842 -12.670 -7.166 1.00 84.62 78 TYR A O 1
ATOM 634 N N . LEU A 1 79 ? 13.327 -14.705 -6.352 1.00 86.12 79 LEU A N 1
ATOM 635 C CA . LEU A 1 79 ? 13.464 -14.266 -4.967 1.00 86.12 79 LEU A CA 1
ATOM 636 C C . LEU A 1 79 ? 14.785 -13.521 -4.776 1.00 86.12 79 LEU A C 1
ATOM 638 O O . LEU A 1 79 ? 15.852 -14.016 -5.137 1.00 86.12 79 LEU A O 1
ATOM 642 N N . VAL A 1 80 ? 14.704 -12.351 -4.150 1.00 85.38 80 VAL A N 1
ATOM 643 C CA . VAL A 1 80 ? 15.863 -11.600 -3.670 1.00 85.38 80 VAL A CA 1
ATOM 644 C C . VAL A 1 80 ? 15.746 -11.493 -2.162 1.00 85.38 80 VAL A C 1
ATOM 646 O O . VAL A 1 80 ? 14.721 -11.047 -1.650 1.00 85.38 80 VAL A O 1
ATOM 649 N N . VAL A 1 81 ? 16.799 -11.906 -1.463 1.00 86.44 81 VAL A N 1
ATOM 650 C CA . VAL A 1 81 ? 16.929 -11.723 -0.018 1.00 86.44 81 VAL A CA 1
ATOM 651 C C . VAL A 1 81 ? 17.968 -10.634 0.200 1.00 86.44 81 VAL A C 1
ATOM 653 O O . VAL A 1 81 ? 19.135 -10.808 -0.149 1.00 86.44 81 VAL A O 1
ATOM 656 N N . SER A 1 82 ? 17.539 -9.491 0.724 1.00 79.75 82 SER A N 1
ATOM 657 C CA . SER A 1 82 ? 18.435 -8.434 1.183 1.00 79.75 82 SER A CA 1
ATOM 658 C C . SER A 1 82 ? 18.886 -8.735 2.616 1.00 79.75 82 SER A C 1
ATOM 660 O O . SER A 1 82 ? 18.045 -9.112 3.433 1.00 79.75 82 SER A O 1
ATOM 662 N N . PRO A 1 83 ? 20.183 -8.588 2.944 1.00 64.12 83 PRO A N 1
ATOM 663 C CA . PRO A 1 83 ? 20.629 -8.597 4.327 1.00 64.12 83 PRO A CA 1
ATOM 664 C C . PRO A 1 83 ? 20.228 -7.258 4.958 1.00 64.12 83 PRO A C 1
ATOM 666 O O . PRO A 1 83 ? 20.912 -6.254 4.766 1.00 64.12 83 PRO A O 1
ATOM 669 N N . GLU A 1 84 ? 19.085 -7.240 5.638 1.00 51.47 84 GLU A N 1
ATOM 670 C CA . GLU A 1 84 ? 18.770 -6.239 6.666 1.00 51.47 84 GLU A CA 1
ATOM 671 C C . GLU A 1 84 ? 19.082 -6.810 8.051 1.00 51.47 84 GLU A C 1
ATOM 673 O O . GLU A 1 84 ? 18.790 -8.010 8.275 1.00 51.47 84 GLU A O 1
#